Protein AF-A0A8J3KGZ2-F1 (afdb_monomer_lite)

Structure (mmCIF, N/CA/C/O backbone):
data_AF-A0A8J3KGZ2-F1
#
_entry.id   AF-A0A8J3KGZ2-F1
#
loop_
_atom_site.group_PDB
_atom_site.id
_atom_site.type_symbol
_atom_site.label_atom_id
_atom_site.label_alt_id
_atom_site.label_comp_id
_atom_site.label_asym_id
_atom_site.label_entity_id
_atom_site.label_seq_id
_atom_site.pdbx_PDB_ins_code
_atom_site.Cartn_x
_atom_site.Cartn_y
_atom_site.Cartn_z
_atom_site.occupancy
_atom_site.B_iso_or_equiv
_atom_site.auth_seq_id
_atom_site.auth_comp_id
_atom_site.auth_asym_id
_atom_site.auth_atom_id
_atom_site.pdbx_PDB_model_num
ATOM 1 N N . MET A 1 1 ? -71.268 15.404 12.513 1.00 45.50 1 MET A N 1
ATOM 2 C CA . MET A 1 1 ? -71.106 15.938 11.138 1.00 45.50 1 MET A CA 1
ATOM 3 C C . MET A 1 1 ? -70.143 17.119 11.179 1.00 45.50 1 MET A C 1
ATOM 5 O O . MET A 1 1 ? -70.214 17.864 12.147 1.00 45.50 1 MET A O 1
ATOM 9 N N . ARG A 1 2 ? -69.315 17.285 10.130 1.00 32.44 2 ARG A N 1
ATOM 10 C CA . ARG A 1 2 ? -68.069 18.093 10.011 1.00 32.44 2 ARG A CA 1
ATOM 11 C C . ARG A 1 2 ? -66.822 17.348 10.495 1.00 32.44 2 ARG A C 1
ATOM 13 O O . ARG A 1 2 ? -66.891 16.696 11.524 1.00 32.44 2 ARG A O 1
ATOM 20 N N . ALA A 1 3 ? -65.651 17.437 9.877 1.00 35.56 3 ALA A N 1
ATOM 21 C CA . ALA A 1 3 ? -65.177 17.828 8.544 1.00 35.56 3 ALA A CA 1
ATOM 22 C C . ALA A 1 3 ? -63.685 17.426 8.542 1.00 35.56 3 ALA A C 1
ATOM 24 O O . ALA A 1 3 ? -63.047 17.518 9.588 1.00 35.56 3 ALA A O 1
ATOM 25 N N . GLY A 1 4 ? -63.112 16.999 7.417 1.00 34.59 4 GLY A N 1
ATOM 26 C CA . GLY A 1 4 ? -61.683 16.671 7.382 1.00 34.59 4 GLY A CA 1
ATOM 27 C C . GLY A 1 4 ? -61.219 16.155 6.032 1.00 34.59 4 GLY A C 1
ATOM 28 O O . GLY A 1 4 ? -61.033 14.960 5.852 1.00 34.59 4 GLY A O 1
ATOM 29 N N . LEU A 1 5 ? -61.105 17.080 5.085 1.00 39.47 5 LEU A N 1
ATOM 30 C CA . LEU A 1 5 ? -60.619 16.914 3.718 1.00 39.47 5 LEU A CA 1
ATOM 31 C C . LEU A 1 5 ? -59.291 16.137 3.655 1.00 39.47 5 LEU A C 1
ATOM 33 O O . LEU A 1 5 ? -58.303 16.538 4.267 1.00 39.47 5 LEU A O 1
ATOM 37 N N . ILE A 1 6 ? -59.263 15.066 2.858 1.00 40.50 6 ILE A N 1
ATOM 38 C CA . ILE A 1 6 ? -58.034 14.384 2.444 1.00 40.50 6 ILE A CA 1
ATOM 39 C C . ILE A 1 6 ? -57.547 15.059 1.162 1.00 40.50 6 ILE A C 1
ATOM 41 O O . ILE A 1 6 ? -58.145 14.915 0.097 1.00 40.50 6 ILE A O 1
ATOM 45 N N . THR A 1 7 ? -56.449 15.796 1.275 1.00 48.91 7 THR A N 1
ATOM 46 C CA . THR A 1 7 ? -55.710 16.367 0.147 1.00 48.91 7 THR A CA 1
ATOM 47 C C . THR A 1 7 ? -54.572 15.411 -0.221 1.00 48.91 7 THR A C 1
ATOM 49 O O . THR A 1 7 ? -53.718 15.158 0.630 1.00 48.91 7 THR A O 1
ATOM 52 N N . PRO A 1 8 ? -54.468 14.891 -1.456 1.00 42.12 8 PRO A N 1
ATOM 53 C CA . PRO A 1 8 ? -53.244 14.236 -1.889 1.00 42.12 8 PRO A CA 1
ATOM 54 C C . PRO A 1 8 ? -52.228 15.304 -2.306 1.00 42.12 8 PRO A C 1
ATOM 56 O O . PRO A 1 8 ? -52.389 16.000 -3.312 1.00 42.12 8 PRO A O 1
ATOM 59 N N . ALA A 1 9 ? -51.158 15.438 -1.526 1.00 39.94 9 ALA A N 1
ATOM 60 C CA . ALA A 1 9 ? -50.001 16.227 -1.914 1.00 39.94 9 ALA A CA 1
ATOM 61 C C . ALA A 1 9 ? -49.291 15.548 -3.098 1.00 39.94 9 ALA A C 1
ATOM 63 O O . ALA A 1 9 ? -48.638 14.514 -2.952 1.00 39.94 9 ALA A O 1
ATOM 64 N N . ARG A 1 10 ? -49.395 16.163 -4.281 1.00 42.19 10 ARG A N 1
ATOM 65 C CA . ARG A 1 10 ? -48.462 15.960 -5.395 1.00 42.19 10 ARG A CA 1
ATOM 66 C C . ARG A 1 10 ? -47.047 16.274 -4.906 1.00 42.19 10 ARG A C 1
ATOM 68 O O . ARG A 1 10 ? -46.719 17.439 -4.698 1.00 42.19 10 ARG A O 1
ATOM 75 N N . ARG A 1 11 ? -46.183 15.264 -4.794 1.00 40.22 11 ARG A N 1
ATOM 76 C CA . ARG A 1 11 ? -44.733 15.474 -4.737 1.00 40.22 11 ARG A CA 1
ATOM 77 C C . ARG A 1 11 ? -44.176 15.299 -6.149 1.00 40.22 11 ARG A C 1
ATOM 79 O O . ARG A 1 11 ? -43.798 14.209 -6.565 1.00 40.22 11 ARG A O 1
ATOM 86 N N . GLY A 1 12 ? -44.229 16.388 -6.912 1.00 38.84 12 GLY A N 1
ATOM 87 C CA . GLY A 1 12 ? -43.399 16.553 -8.098 1.00 38.84 12 GLY A CA 1
ATOM 88 C C . GLY A 1 12 ? -41.932 16.727 -7.700 1.00 38.84 12 GLY A C 1
ATOM 89 O O . GLY A 1 12 ? -41.632 17.089 -6.564 1.00 38.84 12 GLY A O 1
ATOM 90 N N . GLY A 1 13 ? -41.036 16.488 -8.656 1.00 38.38 13 GLY A N 1
ATOM 91 C CA . GLY A 1 13 ? -39.658 16.974 -8.574 1.00 38.38 13 GLY A CA 1
ATOM 92 C C . GLY A 1 13 ? -38.575 15.905 -8.481 1.00 38.38 13 GLY A C 1
ATOM 93 O O . GLY A 1 13 ? -37.749 15.945 -7.577 1.00 38.38 13 GLY A O 1
ATOM 94 N N . ARG A 1 14 ? -38.511 14.995 -9.464 1.00 47.56 14 ARG A N 1
ATOM 95 C CA . ARG A 1 14 ? -37.226 14.445 -9.929 1.00 47.56 14 ARG A CA 1
ATOM 96 C C . ARG A 1 14 ? -36.392 15.606 -10.480 1.00 47.56 14 ARG A C 1
ATOM 98 O O . ARG A 1 14 ? -36.516 15.922 -11.655 1.00 47.56 14 ARG A O 1
ATOM 105 N N . GLN A 1 15 ? -35.590 16.258 -9.650 1.00 48.31 15 GLN A N 1
ATOM 106 C CA . GLN A 1 15 ? -34.590 17.232 -10.098 1.00 48.31 15 GLN A CA 1
ATOM 107 C C . GLN A 1 15 ? -33.415 17.225 -9.121 1.00 48.31 15 GLN A C 1
ATOM 109 O O . GLN A 1 15 ? -33.293 18.120 -8.306 1.00 48.31 15 GLN A O 1
ATOM 114 N N . ASN A 1 16 ? -32.592 16.175 -9.143 1.00 44.94 16 ASN A N 1
ATOM 115 C CA . ASN A 1 16 ? -31.268 16.197 -8.495 1.00 44.94 16 ASN A CA 1
ATOM 116 C C . ASN A 1 16 ? -30.227 15.320 -9.223 1.00 44.94 16 ASN A C 1
ATOM 118 O O . ASN A 1 16 ? -29.108 15.174 -8.746 1.00 44.94 16 ASN A O 1
ATOM 122 N N . GLY A 1 17 ? -30.569 14.741 -10.384 1.00 42.22 17 GLY A N 1
ATOM 123 C CA . GLY A 1 17 ? -29.659 13.886 -11.161 1.00 42.22 17 GLY A CA 1
ATOM 124 C C . GLY A 1 17 ? -28.814 14.622 -12.208 1.00 42.22 17 GLY A C 1
ATOM 125 O O . GLY A 1 17 ? -27.761 14.120 -12.586 1.00 42.22 17 GLY A O 1
ATOM 126 N N . ASP A 1 18 ? -29.231 15.818 -12.638 1.00 45.81 18 ASP A N 1
ATOM 127 C CA . ASP A 1 18 ? -28.648 16.482 -13.819 1.00 45.81 18 ASP A CA 1
ATOM 128 C C . ASP A 1 18 ? -27.681 17.634 -13.498 1.00 45.81 18 ASP A C 1
ATOM 130 O O . ASP A 1 18 ? -27.051 18.188 -14.401 1.00 45.81 18 ASP A O 1
ATOM 134 N N . GLN A 1 19 ? -27.531 18.006 -12.221 1.00 43.38 19 GLN A N 1
ATOM 135 C CA . GLN A 1 19 ? -26.608 19.078 -11.826 1.00 43.38 19 GLN A CA 1
ATOM 136 C C . GLN A 1 19 ? -25.173 18.555 -11.609 1.00 43.38 19 GLN A C 1
ATOM 138 O O . GLN A 1 19 ? -24.215 19.193 -12.036 1.00 43.38 19 GLN A O 1
ATOM 143 N N . LEU A 1 20 ? -25.009 17.351 -11.040 1.00 46.41 20 LEU A N 1
ATOM 144 C CA . LEU A 1 20 ? -23.690 16.756 -10.748 1.00 46.41 20 LEU A CA 1
ATOM 145 C C . LEU A 1 20 ? -22.913 16.298 -11.998 1.00 46.41 20 LEU A C 1
ATOM 147 O O . LEU A 1 20 ? -21.683 16.206 -11.973 1.00 46.41 20 LEU A O 1
ATOM 151 N N . THR A 1 21 ? -23.599 16.048 -13.112 1.00 49.19 21 THR A N 1
ATOM 152 C CA . THR A 1 21 ? -22.976 15.661 -14.389 1.00 49.19 21 THR A CA 1
ATOM 153 C C . THR A 1 21 ? -22.502 16.856 -15.219 1.00 49.19 21 THR A C 1
ATOM 155 O O . THR A 1 21 ? -21.632 16.695 -16.075 1.00 49.19 21 THR A O 1
ATOM 158 N N . ARG A 1 22 ? -23.000 18.075 -14.961 1.00 47.19 22 ARG A N 1
ATOM 159 C CA . ARG A 1 22 ? -22.520 19.289 -15.651 1.00 47.19 22 ARG A CA 1
ATOM 160 C C . ARG A 1 22 ? -21.259 19.875 -15.023 1.00 47.19 22 ARG A C 1
ATOM 162 O O . ARG A 1 22 ? -20.399 20.353 -15.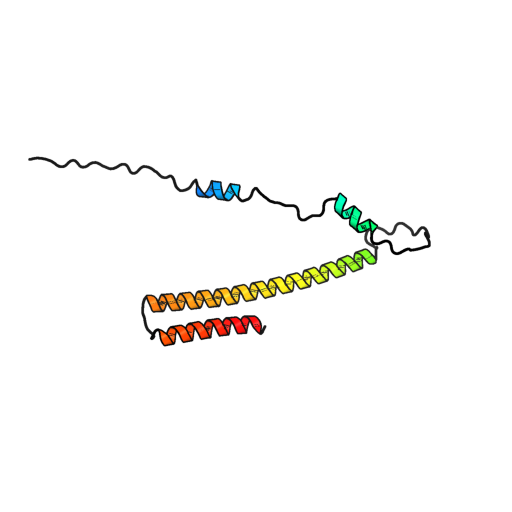764 1.00 47.19 22 ARG A O 1
ATOM 169 N N . ASP A 1 23 ? -21.102 19.766 -13.707 1.00 42.03 23 ASP A N 1
ATOM 170 C CA . ASP A 1 23 ? -19.919 20.300 -13.022 1.00 42.03 23 ASP A CA 1
ATOM 171 C C . ASP A 1 23 ? -18.689 19.389 -13.161 1.00 42.03 23 ASP A C 1
ATOM 173 O O . ASP A 1 23 ? -17.563 19.875 -13.283 1.00 42.03 23 ASP A O 1
ATOM 177 N N . THR A 1 24 ? -18.884 18.076 -13.306 1.00 47.09 24 THR A N 1
ATOM 178 C CA . THR A 1 24 ? -17.794 17.139 -13.639 1.00 47.09 24 THR A CA 1
ATOM 179 C C . THR A 1 24 ? -17.325 17.267 -15.093 1.00 47.09 24 THR A C 1
ATOM 181 O O . THR A 1 24 ? -16.133 17.135 -15.371 1.00 47.09 24 THR A O 1
ATOM 184 N N . ALA A 1 25 ? -18.212 17.631 -16.027 1.00 44.62 25 ALA A N 1
ATOM 185 C CA . ALA A 1 25 ? -17.842 17.866 -17.426 1.00 44.62 25 ALA A CA 1
ATOM 186 C C . ALA A 1 25 ? -17.084 19.191 -17.658 1.00 44.62 25 ALA A C 1
ATOM 188 O O . ALA A 1 25 ? -16.391 19.336 -18.670 1.00 44.62 25 ALA A O 1
ATOM 189 N N . ARG A 1 26 ? -17.187 20.166 -16.740 1.00 43.12 26 ARG A N 1
ATOM 190 C CA . ARG A 1 26 ? -16.466 21.450 -16.832 1.00 43.12 26 ARG A CA 1
ATOM 191 C C . ARG A 1 26 ? -15.050 21.402 -16.264 1.00 43.12 26 ARG A C 1
ATOM 193 O O . ARG A 1 26 ? -14.201 22.150 -16.739 1.00 43.12 26 ARG A O 1
ATOM 200 N N . LEU A 1 27 ? -14.773 20.495 -15.328 1.00 46.38 27 LEU A N 1
ATOM 201 C CA . LEU A 1 27 ? -13.439 20.325 -14.738 1.00 46.38 27 LEU A CA 1
ATOM 202 C C . LEU A 1 27 ? -12.461 19.529 -15.619 1.00 46.38 27 LEU A C 1
ATOM 204 O O . LEU A 1 27 ? -11.262 19.569 -15.374 1.00 46.38 27 LEU A O 1
ATOM 208 N N . LEU A 1 28 ? -12.936 18.868 -16.680 1.00 47.47 28 LEU A N 1
ATOM 209 C CA . LEU A 1 28 ? -12.092 18.079 -17.593 1.00 47.47 28 LEU A CA 1
ATOM 210 C C . LEU A 1 28 ? -11.704 18.805 -18.894 1.00 47.47 28 LEU A C 1
ATOM 212 O O . LEU A 1 28 ? -11.015 18.230 -19.733 1.00 47.47 28 LEU A O 1
ATOM 216 N N . LYS A 1 29 ? -12.126 20.063 -19.089 1.00 46.75 29 LYS A N 1
ATOM 217 C CA . LYS A 1 29 ? -11.816 20.847 -20.306 1.00 46.75 29 LYS A CA 1
ATOM 218 C C . LYS A 1 29 ? -10.716 21.895 -20.135 1.00 46.75 29 LYS A C 1
ATOM 220 O O . LYS A 1 29 ? -10.331 22.528 -21.113 1.00 46.75 29 LYS A O 1
ATOM 225 N N . GLY A 1 30 ? -10.192 22.074 -18.928 1.00 46.16 30 GLY A N 1
ATOM 226 C CA . GLY A 1 30 ? -9.078 22.977 -18.664 1.00 46.16 30 GLY A CA 1
ATOM 227 C C . GLY A 1 30 ? -7.822 22.185 -18.341 1.00 46.16 30 GLY A C 1
ATOM 228 O O . GLY A 1 30 ? -7.809 21.470 -17.352 1.00 46.16 30 GLY A O 1
ATOM 229 N N . GLN A 1 31 ? -6.765 22.390 -19.128 1.00 46.62 31 GLN A N 1
ATOM 230 C CA . GLN A 1 31 ? -5.381 21.989 -18.837 1.00 46.62 31 GLN A CA 1
ATOM 231 C C . GLN A 1 31 ? -4.959 20.570 -19.246 1.00 46.62 31 GLN A C 1
ATOM 233 O O . GLN A 1 31 ? -4.255 19.872 -18.523 1.00 46.62 31 GLN A O 1
ATOM 238 N N . ALA A 1 32 ? -5.198 20.221 -20.511 1.00 45.06 32 ALA A N 1
ATOM 239 C CA . ALA A 1 32 ? -4.170 19.498 -21.259 1.00 45.06 32 ALA A CA 1
ATOM 240 C C . ALA A 1 32 ? -3.032 20.482 -21.598 1.00 45.06 32 ALA A C 1
ATOM 242 O O . ALA A 1 32 ? -2.894 20.938 -22.732 1.00 45.06 32 ALA A O 1
ATOM 243 N N . VAL A 1 33 ? -2.242 20.876 -20.594 1.00 48.25 33 VAL A N 1
ATOM 244 C CA . VAL A 1 33 ? -0.952 21.523 -20.854 1.00 48.25 33 VAL A CA 1
ATOM 245 C C . VAL A 1 33 ? -0.060 20.419 -21.397 1.00 48.25 33 VAL A C 1
ATOM 247 O O . VAL A 1 33 ? 0.406 19.558 -20.652 1.00 48.25 33 VAL A O 1
ATOM 250 N N . SER A 1 34 ? 0.093 20.397 -22.719 1.00 48.31 34 SER A N 1
ATOM 251 C CA . SER A 1 34 ? 1.057 19.550 -23.406 1.00 48.31 34 SER A CA 1
ATOM 252 C C . SER A 1 34 ? 2.419 19.727 -22.733 1.00 48.31 34 SER A C 1
ATOM 254 O O . SER A 1 34 ? 3.074 20.748 -22.908 1.00 48.31 34 SER A O 1
ATOM 256 N N . ARG A 1 35 ? 2.848 18.733 -21.947 1.00 53.44 35 ARG A N 1
ATOM 257 C CA . ARG A 1 35 ? 4.204 18.647 -21.374 1.00 53.44 35 ARG A CA 1
ATOM 258 C C . ARG A 1 35 ? 5.265 18.324 -22.435 1.00 53.44 35 ARG A C 1
ATOM 260 O O . ARG A 1 35 ? 6.389 17.974 -22.087 1.00 53.44 35 ARG A O 1
ATOM 267 N N . TYR A 1 36 ? 4.923 18.400 -23.720 1.00 46.59 36 TYR A N 1
ATOM 268 C CA . TYR A 1 36 ? 5.901 18.279 -24.787 1.00 46.59 36 TYR A CA 1
ATOM 269 C C . TYR A 1 36 ? 6.506 19.653 -25.069 1.00 46.59 36 TYR A C 1
ATOM 271 O O . TYR A 1 36 ? 5.749 20.574 -25.384 1.00 46.59 36 TYR A O 1
ATOM 279 N N . PRO A 1 37 ? 7.843 19.796 -24.999 1.00 52.28 37 PRO A N 1
ATOM 280 C CA . PRO A 1 37 ? 8.500 21.045 -25.347 1.00 52.28 37 PRO A CA 1
ATOM 281 C C . PRO A 1 37 ? 8.121 21.426 -26.774 1.00 52.28 37 PRO A C 1
ATOM 283 O O . PRO A 1 37 ? 8.102 20.579 -27.682 1.00 52.28 37 PRO A O 1
ATOM 286 N N . SER A 1 38 ? 7.787 22.701 -26.950 1.00 62.38 38 SER A N 1
ATOM 287 C CA . SER A 1 38 ? 7.440 23.259 -28.247 1.00 62.38 38 SER A CA 1
ATOM 288 C C . SER A 1 38 ? 8.617 23.099 -29.214 1.00 62.38 38 SER A C 1
ATOM 290 O O . SER A 1 38 ? 9.780 23.015 -28.814 1.00 62.38 38 SER A O 1
ATOM 292 N N . GLN A 1 39 ? 8.337 23.050 -30.517 1.00 55.00 39 GLN A N 1
ATOM 293 C CA . GLN A 1 39 ? 9.363 22.845 -31.549 1.00 55.00 39 GLN A CA 1
ATOM 294 C C . GLN A 1 39 ? 10.529 23.853 -31.449 1.00 55.00 39 GLN A C 1
ATOM 296 O O . GLN A 1 39 ? 11.664 23.506 -31.760 1.00 55.00 39 GLN A O 1
ATOM 301 N N . LYS A 1 40 ? 10.255 25.072 -30.957 1.00 56.16 40 LYS A N 1
ATOM 302 C CA . LYS A 1 40 ? 11.246 26.138 -30.742 1.00 56.16 40 LYS A CA 1
ATOM 303 C C . LYS A 1 40 ? 12.161 25.891 -29.532 1.00 56.16 40 LYS A C 1
ATOM 305 O O . LYS A 1 40 ? 13.322 26.285 -29.564 1.00 56.16 40 LYS A O 1
ATOM 310 N N . GLU A 1 41 ? 11.678 25.208 -28.496 1.00 53.12 41 GLU A N 1
ATOM 311 C CA . GLU A 1 41 ? 12.480 24.859 -27.311 1.00 53.12 41 GLU A CA 1
ATOM 312 C C . GLU A 1 41 ? 13.408 23.666 -27.583 1.00 53.12 41 GLU A C 1
ATOM 314 O O . GLU A 1 41 ? 14.520 23.619 -27.058 1.00 53.12 41 GLU A O 1
ATOM 319 N N . ARG A 1 42 ? 13.017 22.741 -28.475 1.00 52.72 42 ARG A N 1
ATOM 320 C CA . ARG A 1 42 ? 13.900 21.644 -28.921 1.00 52.72 42 ARG A CA 1
ATOM 321 C C . ARG A 1 42 ? 15.143 22.156 -29.645 1.00 52.72 42 ARG A C 1
ATOM 323 O O . ARG A 1 42 ? 16.238 21.674 -29.385 1.00 52.72 42 ARG A O 1
ATOM 330 N N . THR A 1 43 ? 14.990 23.167 -30.500 1.00 52.84 43 THR A N 1
ATOM 331 C CA . THR A 1 43 ? 16.116 23.741 -31.254 1.00 52.84 43 THR A CA 1
ATOM 332 C C . THR A 1 43 ? 17.130 24.479 -30.382 1.00 52.84 43 THR A C 1
ATOM 334 O O . THR A 1 43 ? 18.275 24.643 -30.793 1.00 52.84 43 THR A O 1
ATOM 337 N N . GLN A 1 44 ? 16.739 24.920 -29.183 1.00 50.12 44 GLN A N 1
ATOM 338 C CA . GLN A 1 44 ? 17.641 25.634 -28.279 1.00 50.12 44 GLN A CA 1
ATOM 339 C C . GLN A 1 44 ? 18.565 24.673 -27.513 1.00 50.12 44 GLN A C 1
ATOM 341 O O . GLN A 1 44 ? 19.719 25.014 -27.258 1.00 50.12 44 GLN A O 1
ATOM 346 N N . TYR A 1 45 ? 18.106 23.447 -27.235 1.00 47.34 45 TYR A N 1
ATOM 347 C CA . TYR A 1 45 ? 18.929 22.401 -26.616 1.00 47.34 45 TYR A CA 1
ATOM 348 C C . TYR A 1 45 ? 20.010 21.839 -27.557 1.00 47.34 45 TYR A C 1
ATOM 350 O O . TYR A 1 45 ? 21.094 21.490 -27.094 1.00 47.34 45 TYR A O 1
ATOM 358 N N . ASP A 1 46 ? 19.769 21.822 -28.872 1.00 50.25 46 ASP A N 1
ATOM 359 C CA . ASP A 1 46 ? 20.751 21.351 -29.865 1.00 50.25 46 ASP A CA 1
ATOM 360 C C . ASP A 1 46 ? 21.927 22.319 -30.075 1.00 50.25 46 ASP A C 1
ATOM 362 O O . ASP A 1 46 ? 22.990 21.928 -30.560 1.00 50.25 46 ASP A O 1
ATOM 366 N N . GLN A 1 47 ? 21.782 23.594 -29.705 1.00 52.31 47 GLN A N 1
ATOM 367 C CA . GLN A 1 47 ? 22.832 24.586 -29.949 1.00 52.31 47 GLN A CA 1
ATOM 368 C C . GLN A 1 47 ? 23.931 24.604 -28.880 1.00 52.31 47 GLN A C 1
ATOM 370 O O . GLN A 1 47 ? 24.999 25.155 -29.141 1.00 52.31 47 GLN A O 1
ATOM 375 N N . HIS A 1 48 ? 23.708 24.023 -27.697 1.00 49.19 48 HIS A N 1
ATOM 376 C CA . HIS A 1 48 ? 24.665 24.088 -26.579 1.00 49.19 48 HIS A CA 1
ATOM 377 C C . HIS A 1 48 ? 25.518 22.823 -26.384 1.00 49.19 48 HIS A C 1
ATOM 379 O O . HIS A 1 48 ? 26.447 22.847 -25.585 1.00 49.19 48 HIS A O 1
ATOM 385 N N . ASN A 1 49 ? 25.296 21.763 -27.169 1.00 46.59 49 ASN A N 1
ATOM 386 C CA . ASN A 1 49 ? 26.121 20.549 -27.170 1.00 46.59 49 ASN A CA 1
ATOM 387 C C . ASN A 1 49 ? 26.938 20.426 -28.465 1.00 46.59 49 ASN A C 1
ATOM 389 O O . ASN A 1 49 ? 26.806 19.464 -29.217 1.00 46.59 49 ASN A O 1
ATOM 393 N N . ARG A 1 50 ? 27.806 21.405 -28.742 1.00 46.62 50 ARG A N 1
ATOM 394 C CA . ARG A 1 50 ? 28.853 21.249 -29.764 1.00 46.62 50 ARG A CA 1
ATOM 395 C C . ARG A 1 50 ? 30.169 20.826 -29.106 1.00 46.62 50 ARG A C 1
ATOM 397 O O . ARG A 1 50 ? 30.955 21.701 -28.748 1.00 46.62 50 ARG A O 1
ATOM 404 N N . PRO A 1 51 ? 30.480 19.523 -28.985 1.00 48.28 51 PRO A N 1
ATOM 405 C CA . PRO A 1 51 ? 31.870 19.117 -28.945 1.00 48.28 51 PRO A CA 1
ATOM 406 C C . PRO A 1 51 ? 32.473 19.396 -30.325 1.00 48.28 51 PRO A C 1
ATOM 408 O O . PRO A 1 51 ? 31.996 18.935 -31.363 1.00 48.28 51 PRO A O 1
ATOM 411 N N . CYS A 1 52 ? 33.505 20.228 -30.329 1.00 49.88 52 CYS A N 1
ATOM 412 C CA . CYS A 1 52 ? 34.324 20.543 -31.484 1.00 49.88 52 CYS A CA 1
ATOM 413 C C . CYS A 1 52 ? 34.931 19.259 -32.075 1.00 49.88 52 CYS A C 1
ATOM 415 O O . CYS A 1 52 ? 35.973 18.805 -31.611 1.00 49.88 52 CYS A O 1
ATOM 417 N N . HIS A 1 53 ? 34.336 18.702 -33.130 1.00 46.59 53 HIS A N 1
ATOM 418 C CA . HIS A 1 53 ? 35.008 17.718 -33.976 1.00 46.59 53 HIS A CA 1
ATOM 419 C C . HIS A 1 53 ? 35.487 18.395 -35.262 1.00 46.59 53 HIS A C 1
ATOM 421 O O . HIS A 1 53 ? 34.717 18.705 -36.169 1.00 46.59 53 HIS A O 1
ATOM 427 N N . ARG A 1 54 ? 36.801 18.656 -35.310 1.00 50.84 54 ARG A N 1
ATOM 428 C CA . ARG A 1 54 ? 37.551 18.854 -36.555 1.00 50.84 54 ARG A CA 1
ATOM 429 C C . ARG A 1 54 ? 37.455 17.574 -37.387 1.00 50.84 54 ARG A C 1
ATOM 431 O O . ARG A 1 54 ? 37.698 16.498 -36.853 1.00 50.84 54 ARG A O 1
ATOM 438 N N . GLY A 1 55 ? 37.217 17.725 -38.688 1.00 44.50 55 GLY A N 1
ATOM 439 C CA . GLY A 1 55 ? 37.396 16.664 -39.681 1.00 44.50 55 GLY A CA 1
ATOM 440 C C . GLY A 1 55 ? 36.088 16.153 -40.271 1.00 44.50 55 GLY A C 1
ATOM 441 O O . GLY A 1 55 ? 35.636 15.066 -39.935 1.00 44.50 55 GLY A O 1
ATOM 442 N N . PHE A 1 56 ? 35.507 16.916 -41.199 1.00 45.69 56 PHE A N 1
ATOM 443 C CA . PHE A 1 56 ? 34.474 16.411 -42.103 1.00 45.69 56 PHE A CA 1
ATOM 444 C C . PHE A 1 56 ? 35.121 15.496 -43.150 1.00 45.69 56 PHE A C 1
ATOM 446 O O . PHE A 1 56 ? 35.370 15.897 -44.283 1.00 45.69 56 PHE A O 1
ATOM 453 N N . GLY A 1 57 ? 35.406 14.256 -42.757 1.00 47.53 57 GLY A N 1
ATOM 454 C CA . GLY A 1 57 ? 35.311 13.152 -43.700 1.00 47.53 57 GLY A CA 1
ATOM 455 C C . GLY A 1 57 ? 33.827 12.947 -43.973 1.00 47.53 57 GLY A C 1
ATOM 456 O O . GLY A 1 57 ? 33.060 12.731 -43.035 1.00 47.53 57 GLY A O 1
ATOM 457 N N . VAL A 1 58 ? 33.413 13.082 -45.230 1.00 51.69 58 VAL A N 1
ATOM 458 C CA . VAL A 1 58 ? 32.065 12.739 -45.693 1.00 51.69 58 VAL A CA 1
ATOM 459 C C . VAL A 1 58 ? 31.863 11.248 -45.420 1.00 51.69 58 VAL A C 1
ATOM 461 O O . VAL A 1 58 ? 32.227 10.409 -46.234 1.00 51.69 58 VAL A O 1
ATOM 464 N N . SER A 1 59 ? 31.371 10.906 -44.230 1.00 46.44 59 SER A N 1
ATOM 465 C CA . SER A 1 59 ? 30.918 9.552 -43.946 1.00 46.44 59 SER A CA 1
ATOM 466 C C . SER A 1 59 ? 29.525 9.419 -44.526 1.00 46.44 59 SER A C 1
ATOM 468 O O . SER A 1 59 ? 28.602 10.140 -44.147 1.00 46.44 59 SER A O 1
ATOM 470 N N . GLU A 1 60 ? 29.458 8.535 -45.511 1.00 51.94 60 GLU A N 1
ATOM 471 C CA . GLU A 1 60 ? 28.295 7.843 -46.041 1.00 51.94 60 GLU A CA 1
ATOM 472 C C . GLU A 1 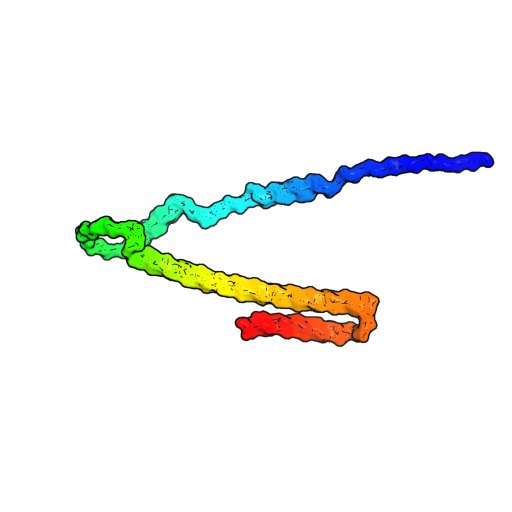60 ? 27.074 7.935 -45.124 1.00 51.94 60 GLU A C 1
ATOM 474 O O . GLU A 1 60 ? 27.151 7.686 -43.920 1.00 51.94 60 GLU A O 1
ATOM 479 N N . GLN A 1 61 ? 25.939 8.299 -45.720 1.00 58.25 61 GLN A N 1
ATOM 480 C CA . GLN A 1 61 ? 24.622 8.296 -45.098 1.00 58.25 61 GLN A CA 1
ATOM 481 C C . GLN A 1 61 ? 24.367 6.927 -44.452 1.00 58.25 61 GLN A C 1
ATOM 483 O O . GLN A 1 61 ? 23.880 6.006 -45.105 1.00 58.25 61 GLN A O 1
ATOM 488 N N . GLN A 1 62 ? 24.716 6.775 -43.172 1.00 56.53 62 GLN A N 1
ATOM 489 C CA . GLN A 1 62 ? 24.359 5.579 -42.429 1.00 56.53 62 GLN A CA 1
ATOM 490 C C . GLN A 1 62 ? 22.830 5.496 -42.417 1.00 56.53 62 GLN A C 1
ATOM 492 O O . GLN A 1 62 ? 22.172 6.500 -42.112 1.00 56.53 62 GLN A O 1
ATOM 497 N N . PRO A 1 63 ? 22.244 4.337 -42.757 1.00 60.91 63 PRO A N 1
ATOM 498 C CA . PRO A 1 63 ? 20.801 4.184 -42.760 1.00 60.91 63 PRO A CA 1
ATOM 499 C C . PRO A 1 63 ? 20.259 4.546 -41.375 1.00 60.91 63 PRO A C 1
ATOM 501 O O . PRO A 1 63 ? 20.800 4.139 -40.338 1.00 60.91 63 PRO A O 1
ATOM 504 N N . CYS A 1 64 ? 19.198 5.354 -41.359 1.00 60.66 64 CYS A N 1
ATOM 505 C CA . CYS A 1 64 ? 18.491 5.739 -40.147 1.00 60.66 64 CYS A CA 1
ATOM 506 C C . CYS A 1 64 ? 18.097 4.471 -39.365 1.00 60.66 64 CYS A C 1
ATOM 508 O O . CYS A 1 64 ? 17.231 3.710 -39.780 1.00 60.66 64 CYS A O 1
ATOM 510 N N . GLY A 1 65 ? 18.799 4.204 -38.258 1.00 58.22 65 GLY A N 1
ATOM 511 C CA . GLY A 1 65 ? 18.667 2.960 -37.485 1.00 58.22 65 GLY A CA 1
ATOM 512 C C . GLY A 1 65 ? 19.987 2.297 -37.072 1.00 58.22 65 GLY A C 1
ATOM 513 O O . GLY A 1 65 ? 19.970 1.463 -36.173 1.00 58.22 65 GLY A O 1
ATOM 514 N 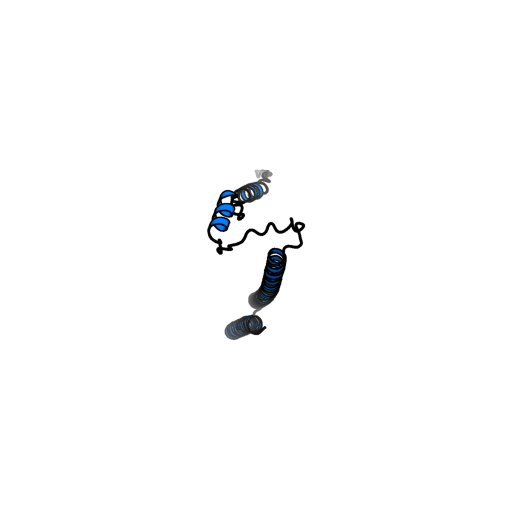N . GLN A 1 66 ? 21.127 2.687 -37.657 1.00 66.62 66 GLN A N 1
ATOM 515 C CA . GLN A 1 66 ? 22.452 2.128 -37.322 1.00 66.62 66 GLN A CA 1
ATOM 516 C C . GLN A 1 66 ? 23.365 3.083 -36.540 1.00 66.62 66 GLN A C 1
ATOM 518 O O . GLN A 1 66 ? 24.514 2.748 -36.270 1.00 66.62 66 GLN A O 1
ATOM 523 N N . CYS A 1 67 ? 22.866 4.256 -36.136 1.00 83.44 67 CYS A N 1
ATOM 524 C CA . CYS A 1 67 ? 23.651 5.189 -35.333 1.00 83.44 67 CYS A CA 1
ATOM 525 C C . CYS A 1 67 ? 23.902 4.589 -33.932 1.00 83.44 67 CYS A C 1
ATOM 527 O O . CYS A 1 67 ? 22.952 4.470 -33.147 1.00 83.44 67 CYS A O 1
ATOM 529 N N . PRO A 1 68 ? 25.156 4.251 -33.575 1.00 83.38 68 PRO A N 1
ATOM 530 C CA . PRO A 1 68 ? 25.465 3.590 -32.306 1.00 83.38 68 PRO A CA 1
ATOM 531 C C . PRO A 1 68 ? 25.117 4.471 -31.100 1.00 83.38 68 PRO A C 1
ATOM 533 O O . PRO A 1 68 ? 24.692 3.965 -30.066 1.00 83.38 68 PRO A O 1
ATOM 536 N N . MET A 1 69 ? 25.218 5.796 -31.252 1.00 85.81 69 MET A N 1
ATOM 537 C CA . MET A 1 69 ? 24.845 6.760 -30.216 1.00 85.81 69 MET A CA 1
ATOM 538 C C . MET A 1 69 ? 23.337 6.738 -29.927 1.00 85.81 69 MET A C 1
ATOM 540 O O . MET A 1 69 ? 22.940 6.675 -28.767 1.00 85.81 69 MET A O 1
ATOM 544 N N . LEU A 1 70 ? 22.488 6.745 -30.964 1.00 86.06 70 LEU A N 1
ATOM 545 C CA . LEU A 1 70 ? 21.034 6.655 -30.778 1.00 86.06 70 LEU A CA 1
ATOM 546 C C . LEU A 1 70 ? 20.631 5.304 -30.183 1.00 86.06 70 LEU A C 1
ATOM 548 O O . LEU A 1 70 ? 19.752 5.251 -29.328 1.00 86.06 70 LEU A O 1
ATOM 552 N N . HIS A 1 71 ? 21.290 4.221 -30.598 1.00 88.38 71 HIS A N 1
ATOM 553 C CA . HIS A 1 71 ? 21.050 2.901 -30.025 1.00 88.38 71 HIS A CA 1
ATOM 554 C C . HIS A 1 71 ? 21.403 2.858 -28.531 1.00 88.38 71 HIS A C 1
ATOM 556 O O . HIS A 1 71 ? 20.590 2.408 -27.725 1.00 88.38 71 HIS A O 1
ATOM 562 N N . ALA A 1 72 ? 22.569 3.389 -28.149 1.00 89.06 72 ALA A N 1
ATOM 563 C CA . ALA A 1 72 ? 22.985 3.483 -26.751 1.00 89.06 72 ALA A CA 1
ATOM 564 C C . ALA A 1 72 ? 22.001 4.316 -25.914 1.00 89.06 72 ALA A C 1
ATOM 566 O O . ALA A 1 72 ? 21.630 3.913 -24.811 1.00 89.06 72 ALA A O 1
ATOM 567 N N . GLU A 1 73 ? 21.518 5.436 -26.454 1.00 92.25 73 GLU A N 1
ATOM 568 C CA . GLU A 1 73 ? 20.534 6.279 -25.777 1.00 92.25 73 GLU A CA 1
ATOM 569 C C . GLU A 1 73 ? 19.178 5.576 -25.618 1.00 92.25 73 GLU A C 1
ATOM 571 O O . GLU A 1 73 ? 18.589 5.625 -24.540 1.00 92.25 73 GLU A O 1
ATOM 576 N N . ILE A 1 74 ? 18.703 4.852 -26.637 1.00 92.38 74 ILE A N 1
ATOM 577 C CA . ILE A 1 74 ? 17.479 4.040 -26.540 1.00 92.38 74 ILE A CA 1
ATOM 578 C C . ILE A 1 74 ? 17.625 2.965 -25.459 1.00 92.38 74 ILE A C 1
ATOM 580 O O . ILE A 1 74 ? 16.710 2.777 -24.658 1.00 92.38 74 ILE A O 1
ATOM 584 N N . VAL A 1 75 ? 18.761 2.262 -25.412 1.00 94.56 75 VAL A N 1
ATOM 585 C CA . VAL A 1 75 ? 19.033 1.246 -24.382 1.00 94.56 75 VAL A CA 1
ATOM 586 C C . VAL A 1 75 ? 19.031 1.879 -22.989 1.00 94.56 75 VAL A C 1
ATOM 588 O O . VAL A 1 75 ? 18.382 1.359 -22.082 1.00 94.56 75 VAL A O 1
ATOM 591 N N . ARG A 1 76 ? 19.675 3.039 -22.826 1.00 95.38 76 ARG A N 1
ATOM 592 C CA . ARG A 1 76 ? 19.694 3.790 -21.563 1.00 95.38 76 ARG A CA 1
ATOM 593 C C . ARG A 1 76 ? 18.293 4.220 -21.127 1.00 95.38 76 ARG A C 1
ATOM 595 O O . ARG A 1 76 ? 17.936 4.059 -19.962 1.00 95.38 76 ARG A O 1
ATOM 602 N N . GLN A 1 77 ? 17.494 4.754 -22.049 1.00 97.19 77 GLN A N 1
ATOM 603 C CA . GLN A 1 77 ? 16.120 5.169 -21.766 1.00 97.19 77 GLN A CA 1
ATOM 604 C C . GLN A 1 77 ? 15.231 3.982 -21.399 1.00 97.19 77 GLN A C 1
ATOM 606 O O . GLN A 1 77 ? 14.438 4.095 -20.471 1.00 97.19 77 GLN A O 1
ATOM 611 N N . ARG A 1 78 ? 15.389 2.835 -22.069 1.00 97.44 78 ARG A N 1
ATOM 612 C CA . ARG A 1 78 ? 14.675 1.598 -21.716 1.00 97.44 78 ARG A CA 1
ATOM 613 C C . ARG A 1 78 ? 15.025 1.127 -20.309 1.00 97.44 78 ARG A C 1
ATOM 615 O O . ARG A 1 78 ? 14.115 0.901 -19.527 1.00 97.44 78 ARG A O 1
ATOM 622 N N . ALA A 1 79 ? 16.309 1.101 -19.953 1.00 96.88 79 ALA A N 1
ATOM 623 C CA . ALA A 1 79 ? 16.733 0.736 -18.602 1.00 96.88 79 ALA A CA 1
ATOM 624 C C . ALA A 1 79 ? 16.134 1.663 -17.526 1.00 96.88 79 ALA A C 1
ATOM 626 O O . ALA A 1 79 ? 15.685 1.197 -16.481 1.00 96.88 79 ALA A O 1
ATOM 627 N N . LEU A 1 80 ? 16.069 2.973 -17.796 1.00 97.81 80 LEU A N 1
ATOM 628 C CA . LEU A 1 80 ? 15.403 3.932 -16.908 1.00 97.81 80 LEU A CA 1
ATOM 629 C C . LEU A 1 80 ? 13.896 3.681 -16.798 1.00 97.81 80 LEU A C 1
ATOM 631 O O . LEU A 1 80 ? 13.344 3.768 -15.704 1.00 97.81 80 LEU A O 1
ATOM 635 N N . ILE A 1 81 ? 13.226 3.378 -17.911 1.00 97.81 81 ILE A N 1
ATOM 636 C CA . ILE A 1 81 ? 11.798 3.039 -17.911 1.00 97.81 81 ILE A CA 1
ATOM 637 C C . ILE A 1 81 ? 11.555 1.786 -17.069 1.00 97.81 81 ILE A C 1
ATOM 639 O O . ILE A 1 81 ? 10.667 1.807 -16.220 1.00 97.81 81 ILE A O 1
ATOM 643 N N . ASP A 1 82 ? 12.363 0.743 -17.245 1.00 97.75 82 ASP A N 1
ATOM 644 C CA . ASP A 1 82 ? 12.236 -0.506 -16.493 1.00 97.75 82 ASP A CA 1
ATOM 645 C C . ASP A 1 82 ? 12.438 -0.267 -14.989 1.00 97.75 82 ASP A C 1
ATOM 647 O O . ASP A 1 82 ? 11.644 -0.731 -14.169 1.00 97.75 82 ASP A O 1
ATOM 651 N N . GLN A 1 83 ? 13.438 0.537 -14.613 1.00 97.56 83 GLN A N 1
ATOM 652 C CA . GLN A 1 83 ? 13.664 0.933 -13.222 1.00 97.56 83 GLN A CA 1
ATOM 653 C C . GLN A 1 83 ? 12.459 1.690 -12.643 1.00 97.56 83 GLN A C 1
ATOM 655 O O . GLN A 1 83 ? 12.002 1.390 -11.538 1.00 97.56 83 GLN A O 1
ATOM 660 N N . LEU A 1 84 ? 11.911 2.655 -13.385 1.00 97.88 84 LEU A N 1
ATOM 661 C CA . LEU A 1 84 ? 10.738 3.414 -12.949 1.00 97.88 84 LEU A CA 1
ATOM 662 C C . LEU A 1 84 ? 9.498 2.521 -12.821 1.00 97.88 84 LEU A C 1
ATOM 664 O O . LEU A 1 84 ? 8.742 2.665 -11.863 1.00 97.88 84 LEU A O 1
ATOM 668 N N . GLN A 1 85 ? 9.297 1.571 -13.734 1.00 98.12 85 GLN A N 1
ATOM 669 C CA . GLN A 1 85 ? 8.198 0.606 -13.661 1.00 98.12 85 GLN A CA 1
ATOM 670 C C . GLN A 1 85 ? 8.315 -0.304 -12.436 1.00 98.12 85 GLN A C 1
ATOM 672 O O . GLN A 1 85 ? 7.312 -0.554 -11.760 1.00 98.12 85 GLN A O 1
ATOM 677 N N . GLN A 1 86 ? 9.528 -0.753 -12.105 1.00 96.88 86 GLN A N 1
ATOM 678 C CA . GLN A 1 86 ? 9.788 -1.513 -10.882 1.00 96.88 86 GLN A CA 1
ATOM 679 C C . GLN A 1 86 ? 9.457 -0.683 -9.638 1.00 96.88 86 GLN A C 1
ATOM 681 O O . GLN A 1 86 ? 8.725 -1.158 -8.769 1.00 96.88 86 GLN A O 1
ATOM 686 N N . MET A 1 87 ? 9.894 0.582 -9.587 1.00 96.62 87 MET A N 1
ATOM 687 C CA . MET A 1 87 ? 9.557 1.496 -8.489 1.00 96.62 87 MET A CA 1
ATOM 688 C C . MET A 1 87 ? 8.047 1.724 -8.367 1.00 96.62 87 MET A C 1
ATOM 690 O O . MET A 1 87 ? 7.506 1.663 -7.265 1.00 96.62 87 MET A O 1
ATOM 694 N N . CYS A 1 88 ? 7.344 1.952 -9.479 1.00 97.44 88 CYS A N 1
ATOM 695 C CA . CYS A 1 88 ? 5.890 2.113 -9.476 1.00 97.44 88 CYS A CA 1
ATOM 696 C C . CYS A 1 88 ? 5.179 0.854 -8.970 1.00 97.44 88 CYS A C 1
ATOM 698 O O . CYS A 1 88 ? 4.253 0.956 -8.167 1.00 97.44 88 CYS A O 1
ATOM 700 N N . THR A 1 89 ? 5.622 -0.326 -9.405 1.00 96.44 89 THR A N 1
ATOM 701 C CA . THR A 1 89 ? 5.050 -1.608 -8.971 1.00 96.44 89 THR A CA 1
ATOM 702 C C . THR A 1 89 ? 5.254 -1.807 -7.471 1.00 96.44 89 THR A C 1
ATOM 704 O O . THR A 1 89 ? 4.292 -2.091 -6.751 1.00 96.44 89 THR A O 1
ATOM 707 N N . TRP A 1 90 ? 6.469 -1.560 -6.979 1.00 92.69 90 TRP A N 1
ATOM 708 C CA . TRP A 1 90 ? 6.794 -1.617 -5.556 1.00 92.69 90 TRP A CA 1
ATOM 709 C C . TRP A 1 90 ? 5.927 -0.646 -4.739 1.00 92.69 90 TRP A C 1
ATOM 711 O O . TRP A 1 90 ? 5.205 -1.078 -3.841 1.00 92.69 90 TRP A O 1
ATOM 721 N N . LEU A 1 91 ? 5.875 0.636 -5.121 1.00 94.81 91 LEU A N 1
ATOM 722 C CA . LEU A 1 91 ? 5.049 1.651 -4.451 1.00 94.81 91 LEU A CA 1
ATOM 723 C C . LEU A 1 91 ? 3.558 1.290 -4.447 1.00 94.81 91 LEU A C 1
ATOM 725 O O . LEU A 1 91 ? 2.878 1.467 -3.437 1.00 94.81 91 LEU A O 1
ATOM 729 N N . SER A 1 92 ? 3.037 0.781 -5.565 1.00 96.19 92 SER A N 1
ATOM 730 C CA . SER A 1 92 ? 1.624 0.402 -5.673 1.00 96.19 92 SER A CA 1
ATOM 731 C C . SER A 1 92 ? 1.265 -0.756 -4.741 1.00 96.19 92 SER A C 1
ATOM 733 O O . SER A 1 92 ? 0.208 -0.731 -4.108 1.00 96.19 92 SER A O 1
ATOM 735 N N . THR A 1 93 ? 2.177 -1.720 -4.590 1.00 93.81 93 THR A N 1
ATOM 736 C CA . THR A 1 93 ? 2.021 -2.856 -3.675 1.00 93.81 93 THR A CA 1
ATOM 737 C C . THR A 1 93 ? 1.999 -2.367 -2.229 1.00 93.81 93 THR A C 1
ATOM 739 O O . THR A 1 93 ? 1.074 -2.689 -1.486 1.00 93.81 93 THR A O 1
ATOM 742 N N . ARG A 1 94 ? 2.934 -1.484 -1.857 1.00 91.44 94 ARG A N 1
ATOM 743 C CA . ARG A 1 94 ? 2.992 -0.878 -0.516 1.00 91.44 94 ARG A CA 1
ATOM 744 C C . ARG A 1 94 ? 1.747 -0.081 -0.174 1.00 91.44 94 ARG A C 1
ATOM 746 O O . ARG A 1 94 ? 1.203 -0.201 0.922 1.00 91.44 94 ARG A O 1
ATOM 753 N N . LEU A 1 95 ? 1.250 0.702 -1.127 1.00 94.50 95 LEU A N 1
ATOM 754 C CA . LEU A 1 95 ? 0.014 1.448 -0.941 1.00 94.50 95 LEU A CA 1
ATOM 755 C C . LEU A 1 95 ? -1.176 0.505 -0.709 1.00 94.50 95 LEU A C 1
ATOM 757 O O . LEU A 1 95 ? -2.023 0.793 0.135 1.00 94.50 95 LEU A O 1
ATOM 761 N N . ALA A 1 96 ? -1.256 -0.610 -1.439 1.00 93.44 96 ALA A N 1
ATOM 762 C CA . ALA A 1 96 ? -2.323 -1.592 -1.266 1.00 93.44 96 ALA A CA 1
ATOM 763 C C . ALA A 1 96 ? -2.276 -2.257 0.121 1.00 93.44 96 ALA A C 1
ATOM 765 O O . ALA A 1 96 ? -3.313 -2.353 0.779 1.00 93.44 96 ALA A O 1
ATOM 766 N N . GLU A 1 97 ? -1.088 -2.640 0.594 1.00 91.44 97 GLU A N 1
ATOM 767 C CA . GLU A 1 97 ? -0.878 -3.215 1.931 1.00 91.44 97 GLU A CA 1
ATOM 768 C C . GLU A 1 97 ? -1.315 -2.248 3.040 1.00 91.44 97 GLU A C 1
ATOM 770 O O . GLU A 1 97 ? -2.126 -2.607 3.898 1.00 91.44 97 GLU A O 1
ATOM 775 N N . LEU A 1 98 ? -0.860 -0.991 2.983 1.00 94.56 98 LEU A N 1
ATOM 776 C CA . LEU A 1 98 ? -1.227 0.037 3.962 1.00 94.56 98 LEU A CA 1
ATOM 777 C C . LEU A 1 98 ? -2.732 0.324 3.956 1.00 94.56 98 LEU A C 1
ATOM 779 O O . LEU A 1 98 ? -3.351 0.436 5.016 1.00 94.56 98 LEU A O 1
ATOM 783 N N . ARG A 1 99 ? -3.353 0.393 2.772 1.00 96.56 99 ARG A N 1
ATOM 784 C CA . ARG A 1 99 ? -4.811 0.545 2.653 1.00 96.56 99 ARG A CA 1
ATOM 785 C C . ARG A 1 99 ? -5.552 -0.636 3.272 1.00 96.56 99 ARG A C 1
ATOM 787 O O . ARG A 1 99 ? -6.552 -0.419 3.953 1.00 96.56 99 ARG A O 1
ATOM 794 N N . GLY A 1 100 ? -5.060 -1.858 3.073 1.00 94.50 100 GLY A N 1
ATOM 795 C CA . GLY A 1 100 ? -5.607 -3.061 3.700 1.00 94.50 100 GLY A CA 1
ATOM 796 C C . GLY A 1 100 ? -5.521 -3.013 5.227 1.00 94.50 100 GLY A C 1
ATOM 797 O O . GLY A 1 100 ? -6.506 -3.297 5.909 1.00 94.50 100 GLY A O 1
ATOM 798 N N . ALA A 1 101 ? -4.381 -2.581 5.772 1.00 94.69 101 ALA A N 1
ATOM 799 C CA . ALA A 1 101 ? -4.188 -2.437 7.213 1.00 94.69 101 ALA A CA 1
ATOM 800 C C . ALA A 1 101 ? -5.149 -1.409 7.833 1.00 94.69 101 ALA A C 1
ATOM 802 O O . ALA A 1 101 ? -5.782 -1.696 8.851 1.00 94.69 101 ALA A O 1
ATOM 803 N N . VAL A 1 102 ? -5.316 -0.247 7.191 1.00 96.81 102 VAL A N 1
ATOM 804 C CA . VAL A 1 102 ? -6.260 0.793 7.633 1.00 96.81 102 VAL A CA 1
ATOM 805 C C . VAL A 1 102 ? -7.705 0.300 7.558 1.00 96.81 102 VAL A C 1
ATOM 807 O O . VAL A 1 102 ? -8.447 0.468 8.523 1.00 96.81 102 VAL A O 1
ATOM 810 N N . ALA A 1 103 ? -8.102 -0.362 6.467 1.00 97.06 103 ALA A N 1
ATOM 811 C CA . ALA A 1 103 ? -9.449 -0.919 6.331 1.00 97.06 103 ALA A CA 1
ATOM 812 C C . ALA A 1 103 ? -9.749 -1.967 7.416 1.00 97.06 103 ALA A C 1
ATOM 814 O O . ALA A 1 103 ? -10.838 -1.994 7.986 1.00 97.06 103 ALA A O 1
ATOM 815 N N . ALA A 1 104 ? -8.770 -2.808 7.755 1.00 94.62 104 ALA A N 1
ATOM 816 C CA . ALA A 1 104 ? -8.929 -3.804 8.806 1.00 94.62 104 ALA A CA 1
ATOM 817 C C . ALA A 1 104 ? -8.985 -3.178 10.215 1.00 94.62 104 ALA A C 1
ATOM 819 O O . ALA A 1 104 ? -9.707 -3.676 11.079 1.00 94.62 104 ALA A O 1
ATOM 820 N N . ALA A 1 105 ? -8.256 -2.082 10.447 1.00 95.81 105 ALA A N 1
ATOM 821 C CA . ALA A 1 105 ? -8.355 -1.293 11.674 1.00 95.81 105 ALA A CA 1
ATOM 822 C C . ALA A 1 105 ? -9.730 -0.614 11.798 1.00 95.81 105 ALA A C 1
ATOM 824 O O . ALA A 1 105 ? -10.340 -0.650 12.865 1.00 95.81 105 ALA A O 1
ATOM 825 N N . GLU A 1 106 ? -10.254 -0.053 10.705 1.00 96.88 106 GLU A N 1
ATOM 826 C CA . GLU A 1 106 ? -11.606 0.514 10.652 1.00 96.88 106 GLU A CA 1
ATOM 827 C C . GLU A 1 106 ? -12.676 -0.538 10.957 1.00 96.88 106 GLU A C 1
ATOM 829 O O . GLU A 1 106 ? -13.556 -0.296 11.783 1.00 96.88 106 GLU A O 1
ATOM 834 N N . ALA A 1 107 ? -12.576 -1.718 10.342 1.00 96.19 107 ALA A N 1
ATOM 835 C CA . ALA A 1 107 ? -13.497 -2.822 10.591 1.00 96.19 107 ALA A CA 1
ATOM 836 C C . ALA A 1 107 ? -13.508 -3.228 12.073 1.00 96.19 107 ALA A C 1
ATOM 838 O O . ALA A 1 107 ? -14.581 -3.360 12.659 1.00 96.19 107 ALA A O 1
ATOM 839 N N . LEU A 1 108 ? -12.328 -3.330 12.699 1.00 95.31 108 LEU A N 1
ATOM 840 C CA . LEU A 1 108 ? -12.209 -3.611 14.131 1.00 95.31 108 LEU A CA 1
ATOM 841 C C . LEU A 1 108 ? -12.863 -2.513 14.982 1.00 95.31 108 LEU A C 1
ATOM 843 O O . LEU A 1 108 ? -13.599 -2.814 15.918 1.00 95.31 108 LEU A O 1
ATOM 847 N N . MET A 1 109 ? -12.623 -1.237 14.665 1.00 95.62 109 MET A N 1
ATOM 848 C CA . MET A 1 109 ? -13.259 -0.125 15.381 1.00 95.62 109 MET A CA 1
ATOM 849 C C . MET A 1 109 ? -14.782 -0.169 15.263 1.00 95.62 109 MET A C 1
ATOM 851 O O . MET A 1 109 ? -15.473 0.063 16.253 1.00 95.62 109 MET A O 1
ATOM 855 N N . ARG A 1 110 ? -15.306 -0.479 14.072 1.00 97.00 110 ARG A N 1
ATOM 856 C CA . ARG A 1 110 ? -16.747 -0.585 13.828 1.00 97.00 110 ARG A CA 1
ATOM 857 C C . ARG A 1 110 ? -17.365 -1.733 14.622 1.00 97.00 110 ARG A C 1
ATOM 859 O O . ARG A 1 110 ? -18.351 -1.514 15.316 1.00 97.00 110 ARG A O 1
ATOM 866 N N . GLU A 1 111 ? -16.745 -2.910 14.592 1.00 96.75 111 GLU A N 1
ATOM 867 C CA . GLU A 1 111 ? -17.182 -4.072 15.373 1.00 96.75 111 GLU A CA 1
ATOM 868 C C . GLU A 1 111 ? -17.239 -3.749 16.874 1.00 96.75 111 GLU A C 1
ATOM 870 O O . GLU A 1 111 ? -18.243 -4.014 17.534 1.00 96.75 111 GLU A O 1
ATOM 875 N N . GLN A 1 112 ? -16.201 -3.095 17.404 1.00 95.88 112 GLN A N 1
ATOM 876 C CA . GLN A 1 112 ? -16.143 -2.702 18.814 1.00 95.88 112 GLN A CA 1
ATOM 877 C C . GLN A 1 112 ? -17.108 -1.573 19.183 1.00 95.88 112 GLN A C 1
ATOM 879 O O . GLN A 1 112 ? -17.518 -1.476 20.340 1.00 95.88 112 GLN A O 1
ATOM 884 N N . ALA A 1 113 ? -17.476 -0.716 18.230 1.00 93.75 113 ALA A N 1
ATOM 885 C CA . ALA A 1 113 ? -18.494 0.307 18.435 1.00 93.75 113 ALA A CA 1
ATOM 886 C C . ALA A 1 113 ? -19.901 -0.303 18.512 1.00 93.75 113 ALA A C 1
ATOM 888 O O . ALA A 1 113 ? -20.706 0.127 19.336 1.00 93.75 113 ALA A O 1
ATOM 889 N N . GLU A 1 114 ? -20.190 -1.311 17.684 1.00 96.88 114 GLU A N 1
ATOM 890 C CA . GLU A 1 114 ? -21.474 -2.020 17.680 1.00 96.88 114 GLU A CA 1
ATOM 891 C C . GLU A 1 114 ? -21.620 -2.956 18.886 1.00 96.88 114 GLU A C 1
ATOM 893 O O . GLU A 1 114 ? -22.687 -3.028 19.500 1.00 96.88 114 GLU A O 1
ATOM 898 N N . ARG A 1 115 ? -20.553 -3.685 19.233 1.00 95.62 115 ARG A N 1
ATOM 899 C CA . ARG A 1 115 ? -20.513 -4.639 20.348 1.00 95.62 115 ARG A CA 1
ATOM 900 C C . ARG A 1 115 ? -19.166 -4.538 21.065 1.00 95.62 115 ARG A C 1
ATOM 902 O O . ARG A 1 115 ? -18.219 -5.219 20.676 1.00 95.62 115 ARG A O 1
ATOM 909 N N . PRO A 1 116 ? -19.066 -3.729 22.133 1.00 93.44 116 PRO A N 1
ATOM 910 C CA . PRO A 1 116 ? -17.816 -3.564 22.864 1.00 93.44 116 PRO A CA 1
ATOM 911 C C . PRO A 1 116 ? -17.447 -4.866 23.585 1.00 93.44 116 PRO A C 1
ATOM 913 O O . PRO A 1 116 ? -18.015 -5.190 24.627 1.00 93.44 116 PRO A O 1
ATOM 916 N N . THR A 1 117 ? -16.499 -5.627 23.037 1.00 95.88 117 THR A N 1
ATOM 917 C CA . THR A 1 117 ? -16.003 -6.871 23.653 1.00 95.88 117 THR A CA 1
ATOM 918 C C . THR A 1 117 ? -14.695 -6.667 24.409 1.00 95.88 117 THR A C 1
ATOM 920 O O . THR A 1 117 ? -14.260 -7.550 25.149 1.00 95.88 117 THR A O 1
ATOM 923 N N . MET A 1 118 ? -14.065 -5.498 24.267 1.00 93.38 118 MET A N 1
ATOM 924 C CA . MET A 1 118 ? -12.763 -5.199 24.858 1.00 93.38 118 MET A CA 1
ATOM 925 C C . MET A 1 118 ? -12.706 -3.794 25.482 1.00 93.38 118 MET A C 1
ATOM 927 O O . MET A 1 118 ? -13.327 -2.855 24.980 1.00 93.38 118 MET A O 1
ATOM 931 N N . PRO A 1 119 ? -11.931 -3.613 26.573 1.00 95.94 119 PRO A N 1
ATOM 932 C CA . PRO A 1 119 ? -11.702 -2.297 27.160 1.00 95.94 119 PRO A CA 1
ATOM 933 C C . PRO A 1 119 ? -11.027 -1.346 26.167 1.00 95.94 119 PRO A C 1
ATOM 935 O O . PRO A 1 119 ? -10.105 -1.738 25.449 1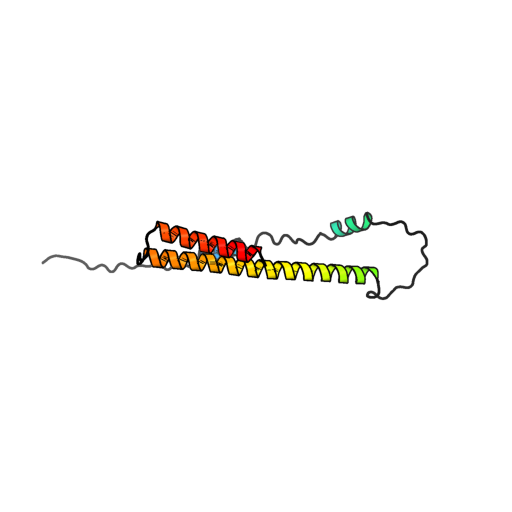.00 95.94 119 PRO A O 1
ATOM 938 N N . ARG A 1 120 ? -11.414 -0.064 26.194 1.00 92.50 120 ARG A N 1
ATOM 939 C CA . ARG A 1 120 ? -10.898 0.965 25.270 1.00 92.50 120 ARG A CA 1
ATOM 940 C C . ARG A 1 120 ? -9.371 1.053 25.236 1.00 92.50 120 ARG A C 1
ATOM 942 O O . ARG A 1 120 ? -8.807 1.155 24.155 1.00 92.50 120 ARG A O 1
ATOM 949 N N . GLY A 1 121 ? -8.702 0.972 26.389 1.00 94.25 121 GLY A N 1
ATOM 950 C CA . GLY A 1 121 ? -7.234 1.001 26.446 1.00 94.25 121 GLY A CA 1
ATOM 951 C C . GLY A 1 121 ? -6.598 -0.120 25.620 1.00 94.25 121 GLY A C 1
ATOM 952 O O . GLY A 1 121 ? -5.708 0.134 24.818 1.00 94.25 121 GLY A O 1
ATOM 953 N N . ARG A 1 122 ? -7.137 -1.342 25.726 1.00 95.38 122 ARG A N 1
ATOM 954 C CA . ARG A 1 122 ? -6.667 -2.506 24.962 1.00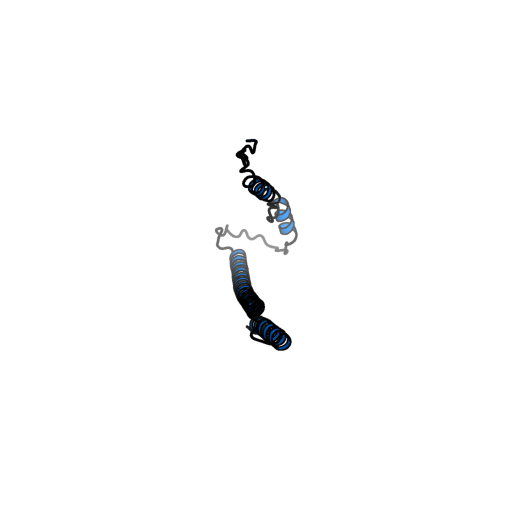 95.38 122 ARG A CA 1
ATOM 955 C C . ARG A 1 122 ? -6.952 -2.372 23.463 1.00 95.38 122 ARG A C 1
ATOM 957 O O . ARG A 1 122 ? -6.137 -2.808 22.658 1.00 95.38 122 ARG A O 1
ATOM 964 N N . LEU A 1 123 ? -8.077 -1.755 23.094 1.00 94.56 123 LEU A N 1
ATOM 965 C CA . LEU A 1 123 ? -8.408 -1.457 21.695 1.00 94.56 123 LEU A CA 1
ATOM 966 C C . LEU A 1 123 ? -7.397 -0.514 21.059 1.00 94.56 123 LEU A C 1
ATOM 968 O O . LEU A 1 123 ? -6.890 -0.800 19.978 1.00 94.56 123 LEU A O 1
ATOM 972 N N . LEU A 1 124 ? -7.075 0.579 21.746 1.00 94.38 124 LEU A N 1
ATOM 973 C CA . LEU A 1 124 ? -6.107 1.549 21.247 1.00 94.38 124 LEU A CA 1
ATOM 974 C C . LEU A 1 124 ? -4.720 0.923 21.083 1.00 94.38 124 LEU A C 1
ATOM 976 O O . LEU A 1 124 ? -4.088 1.139 20.053 1.00 94.38 124 LEU A O 1
ATOM 980 N N . THR A 1 125 ? -4.280 0.094 22.036 1.00 95.50 125 THR A N 1
ATOM 981 C CA . THR A 1 125 ? -3.008 -0.632 21.920 1.00 95.50 125 THR A CA 1
ATOM 982 C C . THR A 1 125 ? -3.000 -1.584 20.723 1.00 95.50 125 THR A C 1
ATOM 984 O O . THR A 1 125 ? -2.070 -1.531 19.928 1.00 95.50 125 THR A O 1
ATOM 987 N N . GLN A 1 126 ? -4.051 -2.386 20.518 1.00 94.31 126 GLN A N 1
ATOM 988 C CA . GLN A 1 126 ? -4.116 -3.299 19.367 1.00 94.31 126 GLN A CA 1
ATOM 989 C C . GLN A 1 126 ? -4.161 -2.571 18.019 1.00 94.31 126 GLN A C 1
ATOM 991 O O . GLN A 1 126 ? -3.538 -3.016 17.057 1.00 94.31 126 GLN A O 1
ATOM 996 N N . LEU A 1 127 ? -4.895 -1.458 17.926 1.00 95.38 127 LEU A N 1
ATOM 997 C CA . LEU A 1 127 ? -4.917 -0.633 16.716 1.00 95.38 127 LEU A CA 1
ATOM 998 C C . LEU A 1 127 ? -3.533 -0.045 16.434 1.00 95.38 127 LEU A C 1
ATOM 1000 O O . LEU A 1 127 ? -3.068 -0.089 15.297 1.00 95.38 127 LEU A O 1
ATOM 1004 N N . HIS A 1 128 ? -2.869 0.463 17.472 1.00 94.7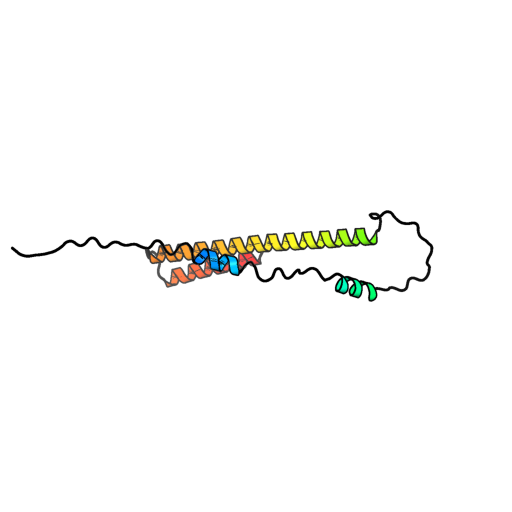5 128 HIS A N 1
ATOM 1005 C CA . HIS A 1 128 ? -1.522 1.008 17.377 1.00 94.75 128 HIS A CA 1
ATOM 1006 C C . HIS A 1 128 ? -0.513 -0.044 16.908 1.00 94.75 128 HIS A C 1
ATOM 1008 O O . HIS A 1 128 ? 0.182 0.191 15.924 1.00 94.75 128 HIS A O 1
ATOM 1014 N N . GLU A 1 129 ? -0.484 -1.216 17.549 1.00 94.19 129 GLU A N 1
ATOM 1015 C CA . GLU A 1 129 ? 0.393 -2.329 17.172 1.00 94.19 129 GLU A CA 1
ATOM 1016 C C . GLU A 1 129 ? 0.174 -2.738 15.715 1.00 94.19 129 GLU A C 1
ATOM 1018 O O . GLU A 1 129 ? 1.128 -2.795 14.946 1.00 94.19 129 GLU A O 1
ATOM 1023 N N . ARG A 1 130 ? -1.081 -2.927 15.287 1.00 93.12 130 ARG A N 1
ATOM 1024 C CA . ARG A 1 130 ? -1.392 -3.315 13.901 1.00 93.12 130 ARG A CA 1
ATOM 1025 C C . ARG A 1 130 ? -0.927 -2.286 12.877 1.00 93.12 130 ARG A C 1
ATOM 1027 O O . ARG A 1 130 ? -0.390 -2.670 11.840 1.00 93.12 130 ARG A O 1
ATOM 1034 N N . LEU A 1 131 ? -1.154 -0.999 13.139 1.00 94.38 131 LEU A N 1
ATOM 1035 C CA . LEU A 1 131 ? -0.755 0.067 12.219 1.00 94.38 131 LEU A CA 1
ATOM 1036 C C . LEU A 1 131 ? 0.767 0.220 12.167 1.00 94.38 131 LEU A C 1
ATOM 1038 O O . LEU A 1 131 ? 1.319 0.374 11.082 1.00 94.38 131 LEU A O 1
ATOM 1042 N N . ILE A 1 132 ? 1.450 0.124 13.309 1.00 95.94 132 ILE A N 1
ATOM 1043 C CA . ILE A 1 132 ? 2.912 0.167 13.363 1.00 95.94 132 ILE A CA 1
ATOM 1044 C C . ILE A 1 132 ? 3.532 -1.036 12.655 1.00 95.94 132 ILE A C 1
ATOM 1046 O O . ILE A 1 132 ? 4.451 -0.857 11.859 1.00 95.94 132 ILE A O 1
ATOM 1050 N N . THR A 1 133 ? 3.030 -2.249 12.894 1.00 93.31 133 THR A N 1
ATOM 1051 C CA . THR A 1 133 ? 3.514 -3.447 12.197 1.00 93.31 133 THR A CA 1
ATOM 1052 C C . THR A 1 133 ? 3.337 -3.302 10.690 1.00 93.31 133 THR A C 1
ATOM 1054 O O . THR A 1 133 ? 4.290 -3.524 9.954 1.00 93.31 133 THR A O 1
ATOM 1057 N N . ALA A 1 134 ? 2.173 -2.836 10.226 1.00 92.12 134 ALA A N 1
ATOM 1058 C CA . ALA A 1 134 ? 1.939 -2.607 8.802 1.00 92.12 134 ALA A CA 1
ATOM 1059 C C . ALA A 1 134 ? 2.888 -1.555 8.197 1.00 92.12 134 ALA A C 1
ATOM 1061 O O . ALA A 1 134 ? 3.338 -1.721 7.066 1.00 92.12 134 ALA A O 1
ATOM 1062 N N . LEU A 1 135 ? 3.220 -0.494 8.941 1.00 92.88 135 LEU A N 1
ATOM 1063 C CA . LEU A 1 135 ? 4.198 0.508 8.508 1.00 92.88 135 LEU A CA 1
ATOM 1064 C C . LEU A 1 135 ? 5.609 -0.083 8.398 1.00 92.88 135 LEU A C 1
ATOM 1066 O O . LEU A 1 135 ? 6.282 0.138 7.396 1.00 92.88 135 LEU A O 1
ATOM 1070 N N . PHE A 1 136 ? 6.049 -0.866 9.384 1.00 92.44 136 PHE A N 1
ATOM 1071 C CA . PHE A 1 136 ? 7.375 -1.488 9.346 1.00 92.44 136 PHE A CA 1
ATOM 1072 C C . PHE A 1 136 ? 7.487 -2.611 8.308 1.00 92.44 136 PHE A C 1
ATOM 1074 O O . PHE A 1 136 ? 8.536 -2.757 7.682 1.00 92.44 136 PHE A O 1
ATOM 1081 N N . ASP A 1 137 ? 6.420 -3.377 8.083 1.00 88.38 137 ASP A N 1
ATOM 1082 C CA . ASP A 1 137 ? 6.369 -4.391 7.024 1.00 88.38 137 ASP A CA 1
ATOM 1083 C C . ASP A 1 137 ? 6.380 -3.757 5.623 1.00 88.38 137 ASP A C 1
ATOM 1085 O O . ASP A 1 137 ? 6.926 -4.335 4.674 1.00 88.38 137 ASP A O 1
ATOM 1089 N N . ALA A 1 138 ? 5.823 -2.549 5.490 1.00 86.88 138 ALA A N 1
ATOM 1090 C CA . ALA A 1 138 ? 5.943 -1.750 4.278 1.00 86.88 138 ALA A CA 1
ATOM 1091 C C . ALA A 1 138 ? 7.377 -1.217 4.073 1.00 86.88 138 ALA A C 1
ATOM 1093 O O . ALA A 1 138 ? 7.834 -1.142 2.938 1.00 86.88 138 ALA A O 1
ATOM 1094 N N . ASP A 1 139 ? 8.104 -0.895 5.145 1.00 84.31 139 ASP A N 1
ATOM 1095 C CA . ASP A 1 139 ? 9.453 -0.313 5.065 1.00 84.31 139 ASP A CA 1
ATOM 1096 C C . ASP A 1 139 ? 10.572 -1.360 4.861 1.00 84.31 139 ASP A C 1
ATOM 1098 O O . ASP A 1 139 ? 11.554 -1.113 4.167 1.00 84.31 139 ASP A O 1
ATOM 1102 N N . ARG A 1 140 ? 10.434 -2.572 5.424 1.00 78.75 140 ARG A N 1
ATOM 1103 C CA . ARG A 1 140 ? 11.497 -3.605 5.408 1.00 78.75 140 ARG A CA 1
ATOM 1104 C C . ARG A 1 140 ? 11.716 -4.343 4.080 1.00 78.75 140 ARG A C 1
ATOM 1106 O O . ARG A 1 140 ? 12.651 -5.142 4.017 1.00 78.75 140 ARG A O 1
ATOM 1113 N N . ARG A 1 141 ? 10.858 -4.184 3.072 1.00 59.84 141 ARG A N 1
ATOM 1114 C CA . ARG A 1 141 ? 10.797 -5.072 1.895 1.00 59.84 141 ARG A CA 1
ATOM 1115 C C . ARG A 1 141 ? 10.797 -4.302 0.581 1.00 59.84 141 ARG A C 1
ATOM 1117 O O . ARG A 1 141 ? 11.409 -4.806 -0.375 1.00 59.84 141 ARG A O 1
#

Foldseek 3Di:
DDDDDDDDDDPDDPDDPPPVVVVVVVVPPPDPPPPDDDPVVVVVVVVPPDPDDPDPPPPDDDPPPPDVVVVVVVVVVVVVVVVVVVVVVLVVVLVVLLVVLVVVLVVLVVVCVVPPPDDPVVNVVVNVVSNVVSVVVSVPD

Sequence (141 aa):
MRAGLITPARRGGRQNGDQLTRDTARLLKGQAVSRYPSQKERTQYDQHNRPCHRGFGVSEQQPCGQCPMLHAEIVRQRALIDQLQQMCTWLSTRLAELRGAVAAAEALMREQAERPTMPRGRLLTQLHERLITALFDADRR

pLDDT: mean 72.07, std 23.51, range [32.44, 98.12]

Radius of gyration: 32.53 Å; chains: 1; bounding box: 109×33×73 Å

Organism: NCBI:txid310353

Secondary structure (DSSP, 8-state):
---------------SSSSHHHHHHHHTSS-----SPPHHHHHHHTTS---------------TT--HHHHHHHHHHHHHHHHHHHHHHHHHHHHHHHHHHHHHHHHHHHHHHHS--S-HHHHHHHHHHHHHHHHHHHH--